Protein AF-A0A7L3BYB1-F1 (afdb_monomer_lite)

Radius of gyration: 22.36 Å; chains: 1; bounding box: 35×18×68 Å

Organism: Pelecanoides urinatrix (NCBI:txid37079)

Structure (mmCIF, N/CA/C/O backbone):
data_AF-A0A7L3BYB1-F1
#
_entry.id   AF-A0A7L3BYB1-F1
#
loop_
_atom_site.group_PDB
_atom_site.id
_atom_site.type_symbol
_atom_site.label_atom_id
_atom_site.label_alt_id
_atom_site.label_comp_id
_atom_site.label_asym_id
_atom_site.label_entity_id
_atom_site.label_seq_id
_atom_site.pdbx_PDB_ins_code
_atom_site.Cartn_x
_atom_site.Cartn_y
_atom_site.Cartn_z
_atom_site.occupancy
_atom_site.B_iso_or_equiv
_atom_site.auth_seq_id
_atom_site.auth_comp_id
_atom_site.auth_asym_id
_atom_site.auth_atom_id
_atom_site.pdbx_PDB_model_num
ATOM 1 N N . LEU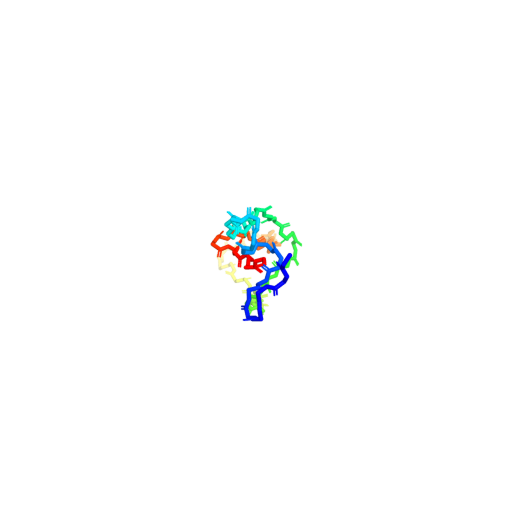 A 1 1 ? 16.712 9.804 -37.212 1.00 54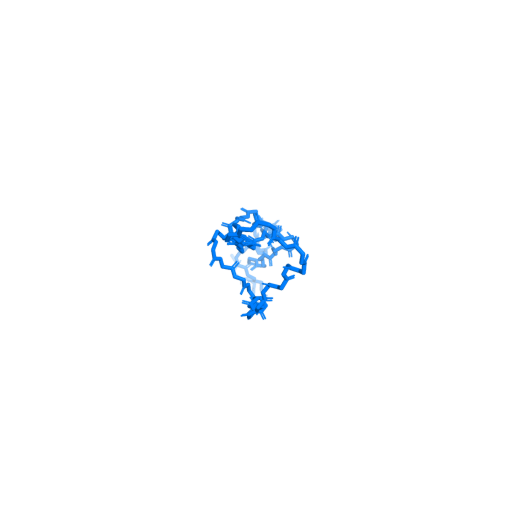.91 1 LEU A N 1
ATOM 2 C CA . LEU A 1 1 ? 15.902 8.754 -37.861 1.00 54.91 1 LEU A CA 1
ATOM 3 C C . LEU A 1 1 ? 14.840 8.318 -36.862 1.00 54.91 1 LEU A C 1
ATOM 5 O O . LEU A 1 1 ? 15.207 7.734 -35.853 1.00 54.91 1 LEU A O 1
ATOM 9 N N . GLU A 1 2 ? 13.570 8.654 -37.079 1.00 57.16 2 GLU A N 1
ATOM 10 C CA . GLU A 1 2 ? 12.471 8.025 -36.334 1.00 57.16 2 GLU A CA 1
ATOM 11 C C . GLU A 1 2 ? 12.155 6.693 -37.021 1.00 57.16 2 GLU A C 1
ATOM 13 O O . GLU A 1 2 ? 11.868 6.670 -38.217 1.00 57.16 2 GLU A O 1
ATOM 18 N N . VAL A 1 3 ? 12.285 5.581 -36.295 1.00 66.62 3 VAL A N 1
ATOM 19 C CA . VAL A 1 3 ? 11.909 4.256 -36.804 1.00 66.62 3 VAL A CA 1
ATOM 20 C C . VAL A 1 3 ? 10.418 4.063 -36.511 1.00 66.62 3 VAL A C 1
ATOM 22 O O . VAL A 1 3 ? 10.042 4.086 -35.336 1.00 66.62 3 VAL A O 1
ATOM 25 N N . PRO A 1 4 ? 9.553 3.888 -37.528 1.00 65.44 4 PRO A N 1
ATOM 26 C CA . PRO A 1 4 ? 8.122 3.716 -37.310 1.00 65.44 4 PRO A CA 1
ATOM 27 C C . PRO A 1 4 ? 7.870 2.488 -36.427 1.00 65.44 4 PRO A C 1
ATOM 29 O O . PRO A 1 4 ? 8.243 1.375 -36.790 1.00 65.44 4 PRO A O 1
ATOM 32 N N . GLY A 1 5 ? 7.263 2.697 -35.256 1.00 71.38 5 GLY A N 1
ATOM 33 C CA . GLY A 1 5 ? 6.930 1.633 -34.301 1.00 71.38 5 GLY A CA 1
ATOM 34 C C . GLY A 1 5 ? 7.817 1.544 -33.054 1.00 71.38 5 GLY A C 1
ATOM 35 O O . GLY A 1 5 ? 7.431 0.843 -32.121 1.00 71.38 5 GLY A O 1
ATOM 36 N N . LEU A 1 6 ? 8.942 2.270 -32.975 1.00 72.38 6 LEU A N 1
ATOM 37 C CA . LEU A 1 6 ? 9.695 2.413 -31.718 1.00 72.38 6 LEU A CA 1
ATOM 38 C C . LEU A 1 6 ? 9.297 3.695 -30.974 1.00 72.38 6 LEU A C 1
ATOM 40 O O . LEU A 1 6 ? 9.284 4.781 -31.554 1.00 72.38 6 LEU A O 1
ATOM 44 N N . SER A 1 7 ? 9.031 3.582 -29.665 1.00 83.50 7 SER A N 1
ATOM 45 C CA . SER A 1 7 ? 8.912 4.759 -28.792 1.00 83.50 7 SER A CA 1
ATOM 46 C C . SER A 1 7 ? 10.258 5.491 -28.723 1.00 83.50 7 SER A C 1
ATOM 48 O O . SER A 1 7 ? 11.318 4.875 -28.861 1.00 83.50 7 SER A O 1
ATOM 50 N N . ARG A 1 8 ? 10.254 6.809 -28.466 1.00 84.38 8 ARG A N 1
ATOM 51 C CA . ARG A 1 8 ? 11.508 7.559 -28.237 1.00 84.38 8 ARG A CA 1
ATOM 52 C C . ARG A 1 8 ? 12.323 6.959 -27.092 1.00 84.38 8 ARG A C 1
ATOM 54 O O . ARG A 1 8 ? 13.542 6.951 -27.179 1.00 84.38 8 ARG A O 1
ATOM 61 N N . ALA A 1 9 ? 11.669 6.423 -26.063 1.00 85.94 9 ALA A N 1
ATOM 62 C CA . ALA A 1 9 ? 12.345 5.712 -24.984 1.00 85.94 9 ALA A CA 1
ATOM 63 C C . ALA A 1 9 ? 13.039 4.434 -25.476 1.00 85.94 9 ALA A C 1
ATOM 65 O O . ALA A 1 9 ? 14.183 4.194 -25.110 1.00 85.94 9 ALA A O 1
ATOM 66 N N . SER A 1 10 ? 12.406 3.678 -26.378 1.00 84.50 10 SER A N 1
ATOM 67 C CA . SER A 1 10 ? 13.020 2.497 -26.998 1.00 84.50 10 SER A CA 1
ATOM 68 C C . SER A 1 10 ? 14.234 2.867 -27.863 1.00 84.50 10 SER A C 1
ATOM 70 O O . SER A 1 10 ? 15.238 2.164 -27.829 1.00 84.50 10 SER A O 1
ATOM 72 N N . LEU A 1 11 ? 14.181 3.991 -28.594 1.00 88.75 11 LEU A N 1
ATOM 73 C CA . LEU A 1 11 ? 15.333 4.521 -29.347 1.00 88.75 11 LEU A CA 1
ATOM 74 C C . LEU A 1 11 ? 16.491 4.968 -28.440 1.00 88.75 11 LEU A C 1
ATOM 76 O O . LEU A 1 11 ? 17.627 5.043 -28.897 1.00 88.75 11 LEU A O 1
ATOM 80 N N . LEU A 1 12 ? 16.195 5.291 -27.181 1.00 91.06 12 LEU A N 1
ATOM 81 C CA . LEU A 1 12 ? 17.168 5.664 -26.154 1.00 91.06 12 LEU A CA 1
ATOM 82 C C . LEU A 1 12 ? 17.575 4.475 -25.269 1.00 91.06 12 LEU A C 1
ATOM 84 O O . LEU A 1 12 ? 18.242 4.685 -24.260 1.00 91.06 12 LEU A O 1
ATOM 88 N N . GLU A 1 13 ? 17.142 3.256 -25.614 1.00 89.19 13 GLU A N 1
ATOM 89 C CA . GLU A 1 13 ? 17.372 2.029 -24.836 1.00 89.19 13 GLU A CA 1
ATOM 90 C C . GLU A 1 13 ? 16.923 2.142 -23.367 1.00 89.19 13 GLU A C 1
ATOM 92 O O . GLU A 1 13 ? 17.433 1.464 -22.473 1.00 89.19 13 GLU A O 1
ATOM 97 N N . LEU A 1 14 ? 15.937 3.003 -23.098 1.00 90.25 14 LEU A N 1
ATOM 98 C CA . LEU A 1 14 ? 15.400 3.190 -21.760 1.00 90.25 14 LEU A CA 1
ATOM 99 C C . LEU A 1 14 ? 14.526 1.992 -21.387 1.00 90.25 14 LEU A C 1
ATOM 101 O O . LEU A 1 14 ? 13.503 1.711 -22.015 1.00 90.25 14 LEU A O 1
ATOM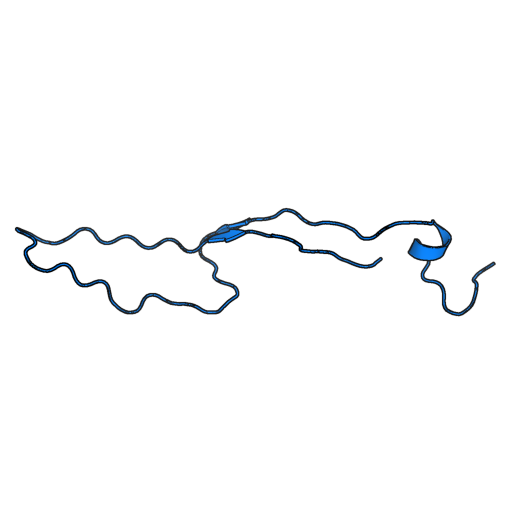 105 N N . GLY A 1 15 ? 14.938 1.302 -20.326 1.00 89.56 15 GLY A N 1
ATOM 106 C CA . GLY A 1 15 ? 14.143 0.264 -19.686 1.00 89.56 15 GLY A CA 1
ATOM 107 C C . GLY A 1 15 ? 12.892 0.824 -18.994 1.00 89.56 15 GLY A C 1
ATOM 108 O O . GLY A 1 15 ? 12.713 2.039 -18.878 1.00 89.56 15 GLY A O 1
ATOM 109 N N . PRO A 1 16 ? 12.004 -0.057 -18.513 1.00 92.06 16 PRO A N 1
ATOM 110 C CA . PRO A 1 16 ? 10.810 0.369 -17.803 1.00 92.06 16 PRO A CA 1
ATOM 111 C C . PRO A 1 16 ? 11.152 1.067 -16.477 1.00 92.06 16 PRO A C 1
ATOM 113 O O . PRO A 1 16 ? 12.127 0.723 -15.808 1.00 92.06 16 PRO A O 1
ATOM 116 N N . ALA A 1 17 ? 10.312 2.018 -16.073 1.00 93.38 17 ALA A N 1
ATOM 117 C CA . ALA A 1 17 ? 10.450 2.718 -14.803 1.00 93.38 17 ALA A CA 1
ATOM 118 C C . ALA A 1 17 ? 9.716 1.968 -13.685 1.00 93.38 17 ALA A C 1
ATOM 120 O O . ALA A 1 17 ? 8.547 1.609 -13.834 1.00 93.38 17 ALA A O 1
ATOM 121 N N . ASN A 1 18 ? 10.389 1.766 -12.554 1.00 95.62 18 ASN A N 1
ATOM 122 C CA . ASN A 1 18 ? 9.785 1.245 -11.330 1.00 95.62 18 ASN A CA 1
ATOM 123 C C . ASN A 1 18 ? 9.435 2.416 -10.399 1.00 95.62 18 ASN A C 1
ATOM 125 O O . ASN A 1 18 ? 10.260 3.307 -10.193 1.00 95.62 18 ASN A O 1
ATOM 129 N N . LEU A 1 19 ? 8.216 2.423 -9.860 1.00 96.69 19 LEU A N 1
ATOM 130 C CA . LEU A 1 19 ? 7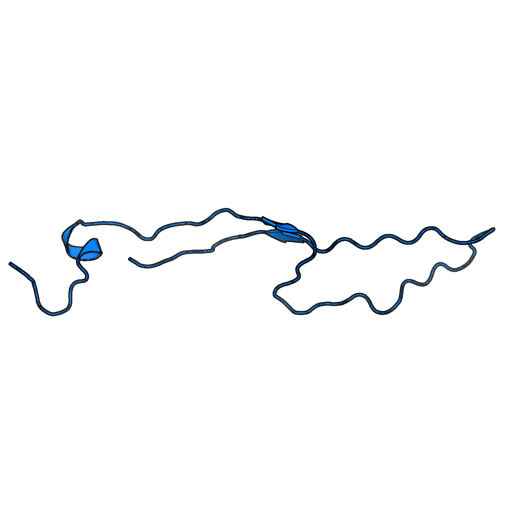.740 3.439 -8.926 1.00 96.69 19 LEU A CA 1
ATOM 131 C C . LEU A 1 19 ? 7.527 2.833 -7.538 1.00 96.69 19 LEU A C 1
ATOM 133 O O . LEU A 1 19 ? 6.699 1.941 -7.366 1.00 96.69 19 LEU A O 1
ATOM 137 N N . ALA A 1 20 ? 8.211 3.408 -6.548 1.00 97.62 20 ALA A N 1
ATOM 138 C CA . ALA A 1 20 ? 7.993 3.135 -5.134 1.00 97.62 20 ALA A CA 1
ATOM 139 C C . ALA A 1 20 ? 7.168 4.269 -4.500 1.00 97.62 20 ALA A C 1
ATOM 141 O O . ALA A 1 20 ? 7.577 5.431 -4.549 1.00 97.62 20 ALA A O 1
ATOM 142 N N . PHE A 1 21 ? 6.009 3.958 -3.921 1.00 97.25 21 PHE A N 1
ATOM 143 C CA . PHE A 1 21 ? 5.142 4.928 -3.256 1.00 97.25 21 PHE A CA 1
ATOM 144 C C . PHE A 1 21 ? 4.250 4.299 -2.182 1.00 97.25 21 PHE A C 1
ATOM 146 O O . PHE A 1 21 ? 3.953 3.103 -2.181 1.00 97.25 21 PHE A O 1
ATOM 153 N N . GLU A 1 22 ? 3.744 5.169 -1.312 1.00 97.94 22 GLU A N 1
ATOM 154 C CA . GLU A 1 22 ? 2.736 4.851 -0.310 1.00 97.94 22 GLU A CA 1
ATOM 155 C C . GLU A 1 22 ? 1.551 5.813 -0.408 1.00 97.94 22 GLU A C 1
ATOM 157 O O . GLU A 1 22 ? 1.723 7.025 -0.529 1.00 97.94 22 GLU A O 1
ATOM 162 N N . LEU A 1 23 ? 0.335 5.271 -0.319 1.00 97.81 23 LEU A N 1
ATOM 163 C CA . LEU A 1 23 ? -0.909 6.034 -0.270 1.00 97.81 23 LEU A CA 1
ATOM 164 C C . LEU A 1 23 ? -1.557 5.855 1.110 1.00 97.81 23 LEU A C 1
ATOM 166 O O . LEU A 1 23 ? -2.206 4.829 1.363 1.00 97.81 23 LEU A O 1
ATOM 170 N N . PRO A 1 24 ? -1.393 6.825 2.025 1.00 97.81 24 PRO A N 1
ATOM 171 C CA . PRO A 1 24 ? -2.017 6.770 3.336 1.00 97.81 24 PRO A CA 1
ATOM 172 C C . PRO A 1 24 ? -3.529 6.981 3.229 1.00 97.81 24 PRO A C 1
ATOM 174 O O .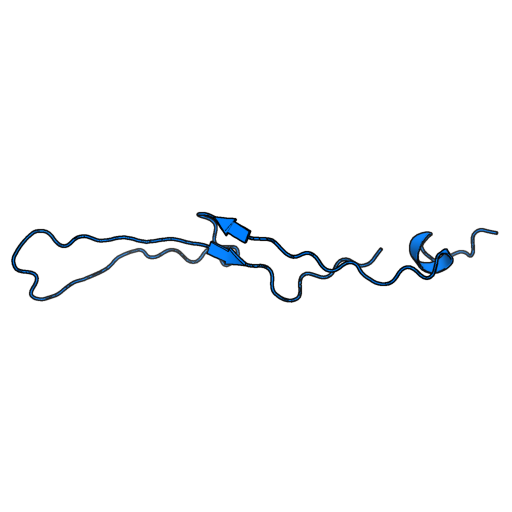 PRO A 1 24 ? -4.017 7.714 2.372 1.00 97.81 24 PRO A O 1
ATOM 177 N N . ALA A 1 25 ? -4.280 6.335 4.121 1.00 96.50 25 ALA A N 1
ATOM 178 C CA . ALA A 1 25 ? -5.742 6.405 4.188 1.00 96.50 25 ALA A CA 1
ATOM 179 C C . ALA A 1 25 ? -6.469 5.999 2.884 1.00 96.50 25 ALA A C 1
ATOM 181 O O . ALA A 1 25 ? -7.656 6.289 2.725 1.00 96.50 25 ALA A O 1
ATOM 182 N N . HIS A 1 26 ? -5.794 5.276 1.983 1.00 96.88 26 HIS A N 1
ATOM 183 C CA . HIS A 1 26 ? -6.346 4.811 0.715 1.00 96.88 26 HIS A CA 1
ATOM 184 C C . HIS A 1 26 ? -6.173 3.295 0.545 1.00 96.88 26 HIS A C 1
ATOM 186 O O . HIS A 1 26 ? -5.138 2.729 0.900 1.00 96.88 26 HIS A O 1
ATOM 192 N N . SER A 1 27 ? -7.194 2.639 -0.013 1.00 97.06 27 SER A N 1
ATOM 193 C CA . SER A 1 27 ? -7.180 1.217 -0.372 1.00 97.06 27 SER A CA 1
ATOM 194 C C . SER A 1 27 ? -7.554 1.065 -1.842 1.00 97.06 27 SER A C 1
ATOM 196 O O . SER A 1 27 ? -8.711 1.279 -2.208 1.00 97.06 27 SER A O 1
ATOM 198 N N . CYS A 1 28 ? -6.594 0.665 -2.680 1.00 96.44 28 CYS A N 1
ATOM 199 C CA . CYS A 1 28 ? -6.842 0.488 -4.114 1.00 96.44 28 CYS A CA 1
ATOM 200 C C . CYS A 1 28 ? -7.792 -0.674 -4.442 1.00 96.44 28 CYS A C 1
ATOM 202 O O . CYS A 1 28 ? -8.431 -0.654 -5.488 1.00 96.44 28 CYS A O 1
ATOM 204 N N . SER A 1 29 ? -7.944 -1.662 -3.555 1.00 96.81 29 SER A N 1
ATOM 205 C CA . SER A 1 29 ? -8.926 -2.743 -3.731 1.00 96.81 29 SER A CA 1
ATOM 206 C C . SER A 1 29 ? -10.358 -2.328 -3.377 1.00 96.81 29 SER A C 1
ATOM 208 O O . SER A 1 29 ? -11.290 -3.107 -3.564 1.00 96.81 29 SER A O 1
ATOM 210 N N . GLY A 1 30 ? -10.549 -1.130 -2.813 1.00 95.88 30 GLY A N 1
ATOM 211 C CA . GLY A 1 30 ? -11.837 -0.686 -2.283 1.00 95.88 30 GLY A CA 1
ATOM 212 C C . GLY A 1 30 ? -12.249 -1.383 -0.981 1.00 95.88 30 GLY A C 1
ATOM 213 O O . GLY A 1 30 ? -13.380 -1.201 -0.524 1.00 95.88 30 GLY A O 1
ATOM 214 N N . LEU A 1 31 ? -11.358 -2.165 -0.358 1.00 97.06 31 LEU A N 1
ATOM 215 C CA . LEU A 1 31 ? -11.651 -2.867 0.887 1.00 97.06 31 LEU A CA 1
ATOM 216 C C . LEU A 1 31 ? -11.961 -1.870 2.008 1.00 97.06 31 LEU A C 1
ATOM 218 O O . LEU A 1 31 ? -11.214 -0.926 2.268 1.00 97.06 31 LEU A O 1
ATOM 222 N N . ARG A 1 32 ? -13.069 -2.117 2.712 1.00 96.56 32 ARG A N 1
ATOM 223 C CA . ARG A 1 32 ? -13.519 -1.291 3.832 1.00 96.56 32 ARG A CA 1
ATOM 224 C C . ARG A 1 32 ? -13.994 -2.156 4.991 1.00 96.56 32 ARG A C 1
ATOM 226 O O . ARG A 1 32 ? -14.983 -2.878 4.879 1.00 96.56 32 ARG A O 1
ATOM 233 N N . VAL A 1 33 ? -13.324 -2.029 6.131 1.00 95.56 33 VAL A N 1
ATOM 234 C CA . VAL A 1 33 ? -13.763 -2.581 7.415 1.00 95.56 33 VAL A CA 1
ATOM 235 C C . VAL A 1 33 ? -15.098 -1.935 7.789 1.00 95.56 33 VAL A C 1
ATOM 237 O O . VAL A 1 33 ? -15.173 -0.722 7.981 1.00 95.56 33 VAL A O 1
ATOM 240 N N . ARG A 1 34 ? -16.164 -2.741 7.866 1.00 95.25 34 ARG A N 1
ATOM 241 C CA . ARG A 1 34 ? -17.521 -2.270 8.213 1.00 95.25 34 ARG A CA 1
ATOM 242 C C . ARG A 1 34 ? -17.797 -2.333 9.711 1.00 95.25 34 ARG A C 1
ATOM 244 O O . ARG A 1 34 ? -18.474 -1.465 10.247 1.00 95.25 34 ARG A O 1
ATOM 251 N N . PHE A 1 35 ? -17.295 -3.367 10.380 1.00 92.44 35 PHE A N 1
ATOM 252 C CA . PHE A 1 35 ? -17.485 -3.573 11.810 1.00 92.44 35 PHE A CA 1
ATOM 253 C C . PHE A 1 35 ? -16.273 -4.276 12.418 1.00 92.44 35 PHE A C 1
ATOM 255 O O . PHE A 1 35 ? -15.690 -5.168 11.809 1.00 92.44 35 PHE A O 1
ATOM 262 N N . LEU A 1 36 ? -15.939 -3.889 13.648 1.00 90.75 36 LEU A N 1
ATOM 263 C CA . LEU A 1 36 ? -14.954 -4.549 14.498 1.00 90.75 36 LEU A CA 1
ATOM 264 C C . LEU A 1 36 ? -15.650 -4.873 15.824 1.00 90.75 36 LEU A C 1
ATOM 266 O O . LEU A 1 36 ? -16.071 -3.959 16.538 1.00 90.75 36 LEU A O 1
ATOM 270 N N . ARG A 1 37 ? -15.844 -6.165 16.115 1.00 88.00 37 ARG A N 1
ATOM 271 C CA . ARG A 1 37 ? -16.520 -6.647 17.330 1.00 88.00 37 ARG A CA 1
ATOM 272 C C . ARG A 1 37 ? -15.474 -7.142 18.325 1.00 88.00 37 ARG A C 1
ATOM 274 O O . ARG A 1 37 ? -14.641 -7.960 17.958 1.00 88.00 37 ARG A O 1
ATOM 281 N N . LEU A 1 38 ? -15.544 -6.657 19.563 1.00 87.81 38 LEU A N 1
ATOM 282 C CA . LEU A 1 38 ? -14.668 -7.070 20.660 1.00 87.81 38 LEU A CA 1
ATOM 283 C C . LEU A 1 38 ? -15.533 -7.649 21.793 1.00 87.81 38 LEU A C 1
ATOM 285 O O . LEU A 1 38 ? -16.102 -6.873 22.564 1.00 87.81 38 LEU A O 1
ATOM 289 N N . PRO A 1 39 ? -15.712 -8.980 21.873 1.00 85.81 39 PRO A N 1
ATOM 290 C CA . PRO A 1 39 ? -16.453 -9.596 22.969 1.00 85.81 39 PRO A CA 1
ATOM 291 C C . PRO A 1 39 ? -15.664 -9.486 24.284 1.00 85.81 39 PRO A C 1
ATOM 293 O O . PRO A 1 39 ? -14.450 -9.662 24.296 1.00 85.81 39 PRO A O 1
ATOM 296 N N . GLY A 1 40 ? -16.356 -9.206 25.393 1.00 82.94 40 GLY A N 1
ATOM 297 C CA . GLY A 1 40 ? -15.756 -9.219 26.736 1.00 82.94 40 GLY A CA 1
ATOM 298 C C . GLY A 1 40 ? -14.970 -7.965 27.142 1.00 82.94 40 GLY A C 1
ATOM 299 O O . GLY A 1 40 ? -14.245 -8.008 28.131 1.00 82.94 40 GLY A O 1
ATOM 300 N N . ALA A 1 41 ? -15.095 -6.846 26.421 1.00 79.56 41 ALA A N 1
ATOM 301 C CA . ALA A 1 41 ? -14.426 -5.604 26.807 1.00 79.56 41 ALA A CA 1
ATOM 302 C C . ALA A 1 41 ? -15.058 -4.996 28.077 1.00 79.56 41 ALA A C 1
ATOM 304 O O . ALA A 1 41 ? -16.217 -4.575 28.068 1.00 79.56 41 ALA A O 1
ATOM 305 N N . ALA A 1 42 ? -14.284 -4.919 29.164 1.00 73.56 42 ALA A N 1
ATOM 306 C CA . ALA A 1 42 ? -14.641 -4.170 30.366 1.00 73.56 42 ALA A CA 1
ATOM 307 C C . ALA A 1 42 ? -14.451 -2.662 30.105 1.00 73.56 42 ALA A C 1
ATOM 309 O O . ALA A 1 42 ? -13.404 -2.093 30.398 1.00 73.56 42 ALA A O 1
ATOM 310 N N . GLY A 1 43 ? -15.451 -2.031 29.483 1.00 79.12 43 GLY A N 1
ATOM 311 C CA . GLY A 1 43 ? -15.448 -0.604 29.135 1.00 79.12 43 GLY A CA 1
ATOM 312 C C . GLY A 1 43 ? -15.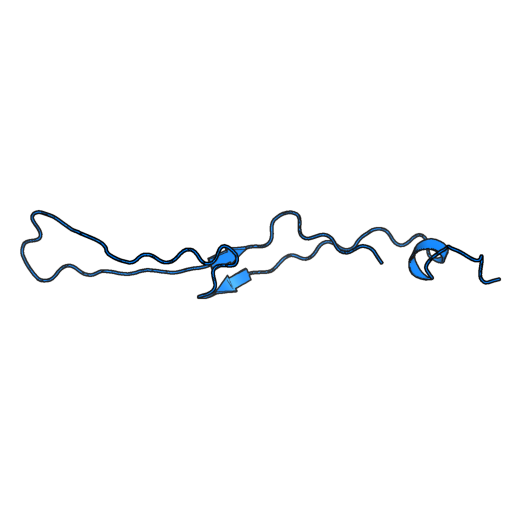483 -0.336 27.623 1.00 79.12 43 GLY A C 1
ATOM 313 O O . GLY A 1 43 ? -15.448 -1.273 26.823 1.00 79.12 43 GLY A O 1
ATOM 314 N N . PRO A 1 44 ? -15.596 0.939 27.200 1.00 80.06 44 PRO A N 1
ATOM 315 C CA . PRO A 1 44 ? -15.684 1.293 25.787 1.00 80.06 44 PRO A CA 1
ATOM 316 C C . PRO A 1 44 ? -14.394 0.890 25.046 1.00 80.06 44 PRO A C 1
ATOM 318 O O . PRO A 1 44 ? -13.326 1.428 25.342 1.00 80.06 44 PRO A O 1
ATOM 321 N N . PRO A 1 45 ? -14.460 -0.034 24.067 1.00 85.56 45 PRO A N 1
ATOM 322 C CA . PRO A 1 45 ? -13.265 -0.517 23.390 1.00 85.56 45 PRO A CA 1
ATOM 323 C C . PRO A 1 45 ? -12.713 0.553 22.445 1.00 85.56 45 PRO A C 1
ATOM 325 O O . PRO A 1 45 ? -13.440 1.073 21.585 1.00 85.56 45 PRO A O 1
ATOM 328 N N . GLN A 1 46 ? -11.413 0.835 22.563 1.00 87.31 46 GLN A N 1
ATOM 329 C CA . GLN A 1 46 ? -10.693 1.620 21.565 1.00 87.31 46 GLN A CA 1
ATOM 330 C C . GLN A 1 46 ? -10.600 0.838 20.254 1.00 87.31 46 GLN A C 1
ATOM 332 O O . GLN A 1 46 ? -10.298 -0.355 20.242 1.00 87.31 46 GLN A O 1
ATOM 337 N N . ARG A 1 47 ? -10.899 1.509 19.140 1.00 87.81 47 ARG A N 1
ATOM 338 C CA . ARG A 1 47 ? -10.992 0.899 17.811 1.00 87.81 47 ARG A CA 1
ATOM 339 C C . ARG A 1 47 ? -10.306 1.814 16.809 1.00 87.81 47 ARG A C 1
ATOM 341 O O . ARG A 1 47 ? -10.734 2.949 16.631 1.00 87.81 47 ARG A O 1
ATOM 348 N N . TRP A 1 48 ? -9.277 1.301 16.146 1.00 92.94 48 TRP A N 1
ATOM 349 C CA . TRP A 1 48 ? -8.475 2.048 15.182 1.00 92.94 48 TRP A CA 1
ATOM 350 C C . TRP A 1 48 ? -8.358 1.249 13.891 1.00 92.94 48 TRP A C 1
ATOM 352 O O . TRP A 1 48 ? -8.149 0.038 13.919 1.00 92.94 48 TRP A O 1
ATOM 362 N N . VAL A 1 49 ? -8.505 1.926 12.755 1.00 94.75 49 VAL A N 1
ATOM 363 C CA . VAL A 1 49 ? -8.299 1.339 11.429 1.00 94.75 49 VAL A CA 1
ATOM 364 C C . VAL A 1 49 ? -7.437 2.298 10.627 1.00 94.75 49 VAL A C 1
ATOM 366 O O . VAL A 1 49 ? -7.731 3.490 10.566 1.00 94.75 49 VAL A O 1
ATOM 369 N N . ARG A 1 50 ? -6.392 1.771 9.989 1.00 96.44 50 ARG A N 1
ATOM 370 C CA . ARG A 1 50 ? -5.566 2.505 9.032 1.00 96.44 50 ARG A CA 1
ATOM 371 C C . ARG A 1 50 ? -5.514 1.725 7.729 1.00 96.44 50 ARG A C 1
ATOM 373 O O . ARG A 1 50 ? -5.185 0.543 7.739 1.00 96.44 50 ARG A O 1
ATOM 380 N N . TYR A 1 51 ? -5.796 2.406 6.627 1.00 97.88 51 TYR A N 1
ATOM 381 C CA . TYR A 1 51 ? -5.539 1.891 5.286 1.00 97.88 51 TYR A CA 1
ATOM 382 C C . TYR A 1 51 ? -4.218 2.462 4.782 1.00 97.88 51 TYR A C 1
ATOM 384 O O . TYR A 1 51 ? -3.936 3.644 4.987 1.00 97.88 51 TYR A O 1
ATOM 392 N N . LEU A 1 52 ? -3.419 1.615 4.148 1.00 97.44 52 LEU A N 1
ATOM 393 C CA . LEU A 1 52 ? -2.185 1.987 3.476 1.00 97.44 52 LEU A CA 1
ATOM 394 C C . LEU A 1 52 ? -2.099 1.144 2.211 1.00 97.44 52 LEU A C 1
ATOM 396 O O . LEU A 1 52 ? -2.191 -0.081 2.287 1.00 97.44 52 LEU A O 1
ATOM 400 N N . THR A 1 53 ? -1.936 1.796 1.069 1.00 98.25 53 THR A N 1
ATOM 401 C CA . THR A 1 53 ? -1.537 1.105 -0.157 1.00 98.25 53 THR A CA 1
ATOM 402 C C . THR A 1 53 ? -0.053 1.346 -0.360 1.00 98.25 53 THR A C 1
ATOM 404 O O . THR A 1 53 ? 0.373 2.494 -0.371 1.00 98.25 53 THR A O 1
ATOM 407 N N . HIS A 1 54 ? 0.712 0.276 -0.524 1.00 97.88 54 HIS A N 1
ATOM 408 C CA . HIS A 1 54 ? 2.129 0.331 -0.860 1.00 97.88 54 HIS A CA 1
ATOM 409 C C . HIS A 1 54 ? 2.316 -0.239 -2.266 1.00 97.88 54 HIS A C 1
ATOM 411 O O . HIS A 1 54 ? 1.676 -1.232 -2.625 1.00 97.88 54 HIS A O 1
ATOM 417 N N . SER A 1 55 ? 3.165 0.394 -3.066 1.00 96.88 55 SER A N 1
ATOM 418 C CA . SER A 1 55 ? 3.554 -0.118 -4.377 1.00 96.88 55 SER A CA 1
ATOM 419 C C . SER A 1 55 ? 4.359 -1.407 -4.233 1.00 96.88 55 SER A C 1
ATOM 421 O O . SER A 1 55 ? 5.357 -1.435 -3.521 1.00 96.88 55 SER A O 1
ATOM 423 N N . ASP A 1 56 ? 3.966 -2.462 -4.929 1.00 95.25 56 ASP A N 1
ATOM 424 C CA . ASP A 1 56 ? 4.829 -3.629 -5.110 1.00 95.25 56 ASP A CA 1
ATOM 425 C C . ASP A 1 56 ? 5.519 -3.518 -6.480 1.00 95.25 56 ASP A C 1
ATOM 427 O O . ASP A 1 56 ? 6.301 -2.597 -6.710 1.00 95.25 56 ASP A O 1
ATOM 431 N N . SER A 1 57 ? 5.156 -4.361 -7.443 1.00 95.25 57 SER A N 1
ATOM 432 C CA . SER A 1 57 ? 5.692 -4.311 -8.806 1.00 95.25 57 SER A CA 1
ATOM 433 C C . SER A 1 57 ? 4.973 -3.275 -9.691 1.00 95.25 57 SER A C 1
ATOM 435 O O . SER A 1 57 ? 4.376 -3.626 -10.711 1.00 95.25 57 SER A O 1
ATOM 437 N N . TYR A 1 58 ? 4.994 -1.989 -9.311 1.00 96.81 58 TYR A N 1
ATOM 438 C CA . TYR A 1 58 ? 4.394 -0.915 -10.117 1.00 96.81 58 TYR A CA 1
ATOM 439 C C . TYR A 1 58 ? 5.374 -0.429 -11.196 1.00 96.81 58 TYR A C 1
ATOM 441 O O . TYR A 1 58 ? 6.270 0.378 -10.941 1.00 96.81 58 TYR A O 1
ATOM 449 N N . VAL A 1 59 ? 5.200 -0.947 -12.415 1.00 95.88 59 VAL A N 1
ATOM 450 C CA . VAL A 1 59 ? 6.120 -0.744 -13.542 1.00 95.88 59 VAL A CA 1
ATOM 451 C C . VAL A 1 59 ? 5.445 0.021 -14.680 1.00 95.88 59 VAL A C 1
ATOM 453 O O . VAL A 1 59 ? 4.388 -0.377 -15.170 1.00 95.88 59 VAL A O 1
ATOM 456 N N . LEU A 1 60 ? 6.086 1.096 -15.140 1.00 92.88 60 LEU A N 1
ATOM 457 C CA . LEU A 1 60 ? 5.663 1.892 -16.290 1.00 92.88 60 LEU A CA 1
ATOM 458 C C . LEU A 1 60 ? 6.561 1.601 -17.501 1.00 92.88 60 LEU A C 1
ATOM 460 O O . LEU A 1 60 ? 7.787 1.665 -17.407 1.00 92.88 60 LEU A O 1
ATOM 464 N N . ARG A 1 61 ? 5.953 1.307 -18.656 1.00 87.88 61 ARG A N 1
ATOM 465 C CA . ARG A 1 61 ? 6.669 1.213 -19.940 1.00 87.88 61 ARG A CA 1
ATOM 466 C C . ARG A 1 61 ? 6.751 2.605 -20.568 1.00 87.88 61 ARG A C 1
ATOM 468 O O . ARG A 1 61 ? 5.740 3.304 -20.598 1.00 87.88 61 ARG A O 1
ATOM 475 N N . LEU A 1 62 ? 7.945 2.979 -21.026 1.00 84.88 62 LEU A N 1
ATOM 476 C CA . LEU A 1 62 ? 8.274 4.309 -21.545 1.00 84.88 62 LEU A CA 1
ATOM 477 C C . LEU A 1 62 ? 8.273 4.364 -23.083 1.00 84.88 62 LEU A C 1
ATOM 479 O O . LEU A 1 62 ? 8.589 3.348 -23.748 1.00 84.88 62 LEU A O 1
#

Secondary structure (DSSP, 8-state):
-PPTT--HHHHTTPPPEE---EEET--TT---------TT-SSSPP-----EEE-SS-EE--

InterPro domains:
  IPR028565 Mu homology domain [PF00928] (12-61)
  IPR028565 Mu homology domain [PS51072] (1-61)
  IPR036168 AP-2 complex subunit mu, C-terminal superfamily [SSF49447] (3-61)

Sequence (62 aa):
LEVPGLSRASLLELGPANLAFELPAHSCSGLRVRFLRLPGAAGPPQRWVRYLTHSDSYVLRL

Foldseek 3Di:
DDDPPDDVCVVVVHDKDFDWDKDKQDDPVPDDDPDDDDPPDPDDDDDDDIDMDTDDRPIGDD

pLDDT: mean 89.15, std 10.04, range [54.91, 98.25]